Protein AF-A0A4Y4X2Q2-F1 (afdb_monomer)

pLDDT: mean 87.67, std 10.24, range [61.41, 97.69]

Structure (mmCIF, N/CA/C/O backbone):
data_AF-A0A4Y4X2Q2-F1
#
_entry.id   AF-A0A4Y4X2Q2-F1
#
loop_
_atom_site.group_PDB
_atom_site.id
_atom_site.type_symbol
_atom_site.label_atom_id
_atom_site.label_alt_id
_atom_site.label_comp_id
_atom_site.label_asym_id
_atom_site.label_entity_id
_atom_site.label_seq_id
_atom_site.pdbx_PDB_ins_code
_atom_site.Cartn_x
_atom_site.Cartn_y
_atom_site.Cartn_z
_atom_site.occupancy
_atom_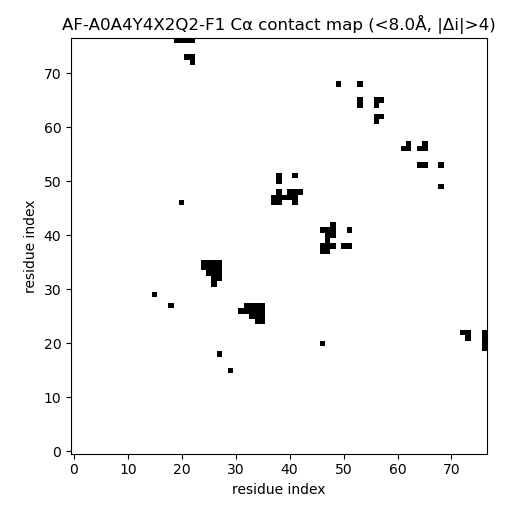site.B_iso_or_equiv
_atom_site.auth_seq_id
_atom_site.auth_comp_id
_atom_site.auth_asym_id
_atom_site.auth_atom_id
_atom_site.pdbx_PDB_model_num
ATOM 1 N N . GLU A 1 1 ? 22.404 -5.313 -26.955 1.00 61.41 1 GLU A N 1
ATOM 2 C CA . GLU A 1 1 ? 21.107 -5.957 -26.637 1.00 61.41 1 GLU A CA 1
ATOM 3 C C . GLU A 1 1 ? 20.565 -5.594 -25.250 1.00 61.41 1 GLU A C 1
ATOM 5 O O . GLU A 1 1 ? 19.580 -4.873 -25.212 1.00 61.41 1 GLU A O 1
ATOM 10 N N . LYS A 1 2 ? 21.225 -5.926 -24.124 1.00 67.94 2 LYS A N 1
ATOM 11 C CA . LYS A 1 2 ? 20.748 -5.583 -22.752 1.00 67.94 2 LYS A CA 1
ATOM 12 C C . LYS A 1 2 ? 20.488 -4.087 -22.464 1.00 67.94 2 LYS A C 1
ATOM 14 O O . LYS A 1 2 ? 19.811 -3.762 -21.493 1.00 67.94 2 LYS A O 1
ATOM 19 N N . SER A 1 3 ? 21.039 -3.169 -23.263 1.00 85.25 3 SER A N 1
ATOM 20 C CA . SER A 1 3 ? 20.807 -1.722 -23.107 1.00 85.25 3 SER A CA 1
ATOM 21 C C . SER A 1 3 ? 19.404 -1.298 -23.555 1.00 85.25 3 SER A C 1
ATOM 23 O O . SER A 1 3 ? 18.744 -0.546 -22.847 1.00 85.25 3 SER A O 1
ATOM 25 N N . ILE A 1 4 ? 18.923 -1.836 -24.681 1.00 94.00 4 ILE A N 1
ATOM 26 C CA . ILE A 1 4 ? 17.620 -1.471 -25.261 1.00 94.00 4 ILE A CA 1
ATOM 27 C C . ILE A 1 4 ? 16.487 -1.991 -24.374 1.00 94.00 4 ILE A C 1
ATOM 29 O O . ILE A 1 4 ? 15.542 -1.269 -24.086 1.00 94.00 4 ILE A O 1
ATOM 33 N N . GLU A 1 5 ? 16.614 -3.216 -23.862 1.00 94.31 5 GLU A N 1
ATOM 34 C CA . GLU A 1 5 ? 15.648 -3.806 -22.927 1.00 94.31 5 GLU A CA 1
ATOM 35 C C . GLU A 1 5 ? 15.431 -2.929 -21.681 1.00 94.31 5 GLU A C 1
ATOM 37 O O . GLU A 1 5 ? 14.296 -2.703 -21.253 1.00 94.31 5 GLU A O 1
ATOM 42 N N . ARG A 1 6 ? 16.515 -2.373 -21.124 1.00 94.44 6 ARG A N 1
ATOM 43 C CA . ARG A 1 6 ? 16.452 -1.464 -19.969 1.00 94.44 6 ARG A CA 1
ATOM 44 C C . ARG A 1 6 ? 15.784 -0.140 -20.317 1.00 94.44 6 ARG A C 1
ATOM 46 O O . ARG A 1 6 ? 14.998 0.368 -19.519 1.00 94.44 6 ARG A O 1
ATOM 53 N N . GLU A 1 7 ? 16.090 0.422 -21.483 1.00 95.88 7 GLU A N 1
ATOM 54 C CA . GLU A 1 7 ? 15.474 1.666 -21.953 1.00 95.88 7 GLU A CA 1
ATOM 55 C C . GLU A 1 7 ? 13.975 1.490 -22.189 1.00 95.88 7 GLU A C 1
ATOM 57 O O . GLU A 1 7 ? 13.182 2.274 -21.667 1.00 95.88 7 GLU A O 1
ATOM 62 N N . VAL A 1 8 ? 13.576 0.416 -22.874 1.00 96.19 8 VAL A N 1
ATOM 63 C CA . VAL A 1 8 ? 12.168 0.077 -23.111 1.00 96.19 8 VAL A CA 1
ATOM 64 C C . VAL A 1 8 ? 11.436 -0.149 -21.790 1.00 96.19 8 VAL A C 1
ATOM 66 O O . VAL A 1 8 ? 10.393 0.458 -21.564 1.00 96.19 8 VAL A O 1
ATOM 69 N N . SER A 1 9 ? 12.005 -0.930 -20.866 1.00 95.12 9 SER A N 1
ATOM 70 C CA . SER A 1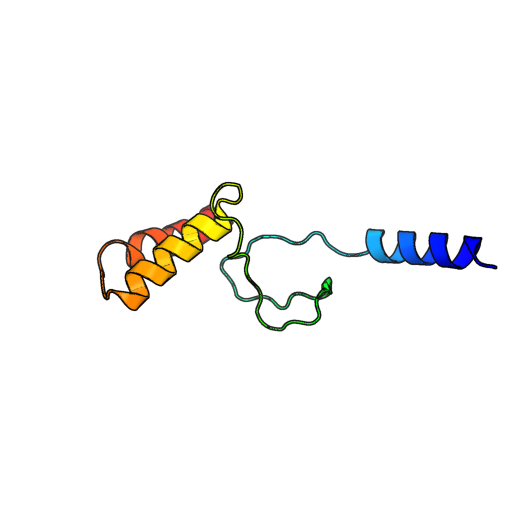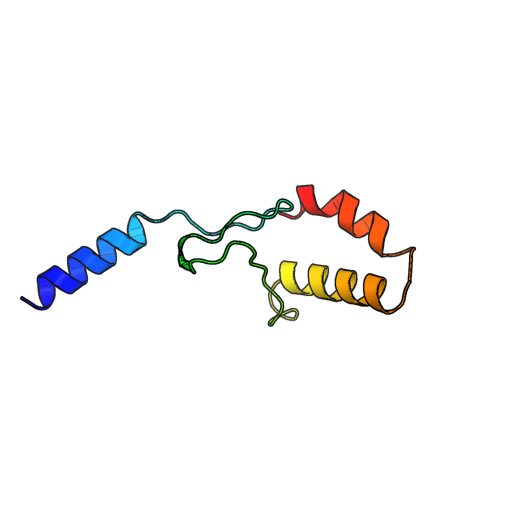 9 ? 11.404 -1.156 -19.542 1.00 95.12 9 SER A CA 1
ATOM 71 C C . SER A 1 9 ? 11.197 0.151 -18.774 1.00 95.12 9 SER A C 1
ATOM 73 O O . SER A 1 9 ? 10.154 0.369 -18.156 1.00 95.12 9 SER A O 1
ATOM 75 N N . ARG A 1 10 ? 12.167 1.071 -18.846 1.00 95.75 10 ARG A N 1
ATOM 76 C CA . ARG A 1 10 ? 12.060 2.387 -18.209 1.00 95.75 10 ARG A CA 1
ATOM 77 C C . ARG A 1 10 ? 10.956 3.238 -18.834 1.00 95.75 10 ARG A C 1
ATOM 79 O O . ARG A 1 10 ? 10.257 3.940 -18.104 1.00 95.75 10 ARG A O 1
ATOM 86 N N . LEU A 1 11 ? 10.817 3.207 -20.158 1.00 97.00 11 LEU A N 1
ATOM 87 C CA . LEU A 1 11 ? 9.755 3.924 -20.865 1.00 97.00 11 LEU A CA 1
ATOM 88 C C . LEU A 1 11 ? 8.373 3.363 -20.512 1.00 97.00 11 LEU A C 1
ATOM 90 O O . LEU A 1 11 ? 7.466 4.148 -20.249 1.00 97.00 11 LEU A O 1
ATOM 94 N N . ILE A 1 12 ? 8.237 2.037 -20.403 1.00 96.00 12 ILE A N 1
ATOM 95 C CA . ILE A 1 12 ? 6.991 1.382 -19.983 1.00 96.00 12 ILE A CA 1
ATOM 96 C C . ILE A 1 12 ? 6.567 1.872 -18.595 1.00 96.00 12 ILE A C 1
ATOM 98 O O . ILE A 1 12 ? 5.449 2.354 -18.446 1.00 96.00 12 ILE A O 1
ATOM 102 N N . ILE A 1 13 ? 7.458 1.841 -17.598 1.00 94.56 13 ILE A N 1
ATOM 103 C CA . ILE A 1 13 ? 7.131 2.311 -16.237 1.00 94.56 13 ILE A CA 1
ATOM 104 C C . ILE A 1 13 ? 6.719 3.788 -16.250 1.00 94.56 13 ILE A C 1
ATOM 106 O O . ILE A 1 13 ? 5.759 4.169 -15.591 1.00 94.56 13 ILE A O 1
ATOM 110 N N . LYS A 1 14 ? 7.408 4.629 -17.030 1.00 95.50 14 LYS A N 1
ATOM 111 C CA . LYS A 1 14 ? 7.077 6.058 -17.143 1.00 95.50 14 LYS A CA 1
ATOM 112 C C . LYS A 1 14 ? 5.737 6.336 -17.824 1.00 95.50 14 LYS A C 1
ATOM 114 O O . LYS A 1 14 ? 5.173 7.397 -17.592 1.00 95.50 14 LYS A O 1
ATOM 119 N N . SER A 1 15 ? 5.266 5.432 -18.679 1.00 96.00 15 SER A N 1
ATOM 120 C CA . SER A 1 15 ? 3.959 5.556 -19.335 1.00 96.00 15 SER A CA 1
ATOM 121 C C . SER A 1 15 ? 2.779 5.147 -18.448 1.00 96.00 15 SER A C 1
ATOM 123 O O . SER A 1 15 ? 1.636 5.373 -18.831 1.00 96.00 15 SER A O 1
ATOM 125 N N . GLN A 1 16 ? 3.031 4.542 -17.282 1.00 95.38 16 GLN A N 1
ATOM 126 C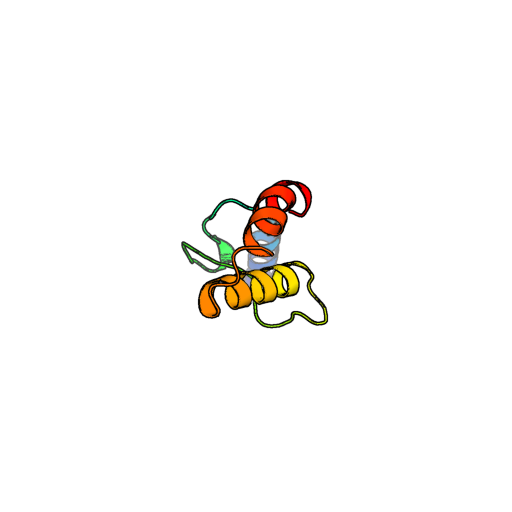 CA . GLN A 1 16 ? 1.976 4.165 -16.343 1.00 95.38 16 GLN A CA 1
ATOM 127 C C . GLN A 1 16 ? 1.473 5.381 -15.557 1.00 95.38 16 GLN A C 1
ATOM 129 O O . GLN A 1 16 ? 2.231 6.301 -15.246 1.00 95.38 16 GLN A O 1
ATOM 134 N N . ASN A 1 17 ? 0.191 5.355 -15.194 1.00 93.88 17 ASN A N 1
ATOM 135 C CA . ASN A 1 17 ? -0.400 6.365 -14.321 1.00 93.88 17 ASN A CA 1
ATOM 136 C C . ASN A 1 17 ? 0.139 6.239 -12.889 1.00 93.88 17 ASN A C 1
ATOM 138 O O . ASN A 1 17 ? 0.476 5.146 -12.426 1.00 93.88 17 ASN A O 1
ATOM 142 N N . LEU A 1 18 ? 0.178 7.365 -12.173 1.00 94.69 18 LEU A N 1
ATOM 143 C CA . LEU A 1 18 ? 0.477 7.376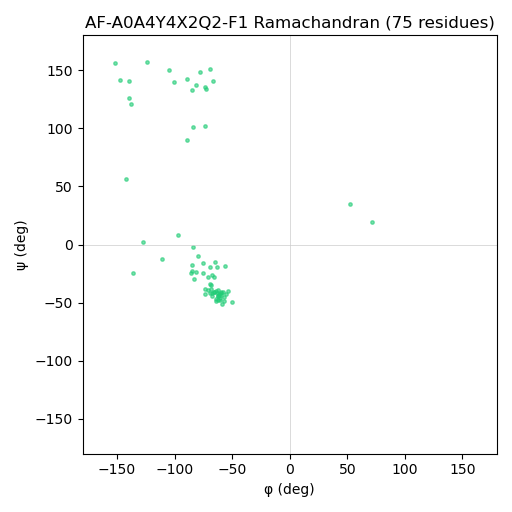 -10.743 1.00 94.69 18 LEU A CA 1
ATOM 144 C C . LEU A 1 18 ? -0.645 6.678 -9.966 1.00 94.69 18 LEU A C 1
ATOM 146 O O . LEU A 1 18 ? -1.822 6.862 -10.269 1.00 94.69 18 LEU A O 1
ATOM 150 N N . ALA A 1 19 ? -0.274 5.901 -8.949 1.00 93.94 19 ALA A N 1
ATOM 151 C CA . ALA A 1 19 ? -1.237 5.344 -8.007 1.00 93.94 19 ALA A CA 1
ATOM 152 C C . ALA A 1 19 ? -1.745 6.448 -7.069 1.00 93.94 19 ALA A C 1
ATOM 154 O O . ALA A 1 19 ? -0.951 7.239 -6.553 1.00 93.94 19 ALA A O 1
ATOM 155 N N . LEU A 1 20 ? -3.056 6.473 -6.841 1.00 92.69 20 LEU A N 1
ATOM 156 C CA . LEU A 1 20 ? -3.744 7.442 -5.991 1.00 92.69 20 LEU A CA 1
ATOM 157 C C . LEU A 1 20 ? -4.544 6.705 -4.915 1.00 92.69 20 LEU A C 1
ATOM 159 O O . LEU A 1 20 ? -4.880 5.529 -5.074 1.00 92.69 20 LEU A O 1
ATOM 163 N N . TYR A 1 21 ? -4.833 7.395 -3.815 1.00 93.00 21 TYR A N 1
ATOM 164 C CA . TYR A 1 21 ? -5.842 6.932 -2.870 1.00 93.00 21 TYR A CA 1
ATOM 165 C C . TYR A 1 21 ? -7.212 7.344 -3.407 1.00 93.00 21 TYR A C 1
ATOM 167 O O . TYR A 1 21 ? -7.361 8.442 -3.930 1.00 93.00 21 TYR A O 1
ATOM 175 N N . SER A 1 22 ? -8.189 6.448 -3.325 1.00 90.62 22 SER A N 1
ATOM 176 C CA . SER A 1 22 ? -9.561 6.692 -3.768 1.00 90.62 22 SER A CA 1
ATOM 177 C C . SER A 1 22 ? -10.507 6.066 -2.745 1.00 90.62 22 SER A C 1
ATOM 179 O O . SER A 1 22 ? -10.216 4.969 -2.251 1.00 90.62 22 SER A O 1
ATOM 181 N N . PRO A 1 23 ? -11.631 6.723 -2.409 1.00 87.94 23 PRO A N 1
ATOM 182 C CA . PRO A 1 23 ? -12.664 6.122 -1.570 1.00 87.94 23 PRO A CA 1
ATOM 183 C C . PRO A 1 23 ? -13.391 4.987 -2.307 1.00 87.94 23 PRO A C 1
ATOM 185 O O . PRO A 1 23 ? -14.036 4.148 -1.678 1.00 87.94 23 PRO A O 1
ATOM 188 N N . MET A 1 24 ? -13.311 4.959 -3.641 1.00 87.25 24 MET A N 1
ATOM 189 C CA . MET A 1 24 ? -13.917 3.926 -4.467 1.00 87.25 24 MET A CA 1
ATOM 190 C C . MET A 1 24 ? -12.944 2.766 -4.667 1.00 87.25 24 MET A C 1
ATOM 192 O O . MET A 1 24 ? -11.738 2.946 -4.835 1.00 87.25 24 MET A O 1
ATOM 196 N N . GLN A 1 25 ? -13.478 1.546 -4.671 1.00 84.56 25 GLN A N 1
ATOM 197 C CA . GLN A 1 25 ? -12.677 0.362 -4.945 1.00 84.56 25 GLN A CA 1
ATOM 198 C C . GLN A 1 25 ? -12.336 0.297 -6.437 1.00 84.56 25 GLN A C 1
ATOM 200 O O . GLN A 1 25 ? -13.150 -0.123 -7.259 1.00 84.56 25 GLN A O 1
ATOM 205 N N . GLU A 1 26 ? -11.110 0.682 -6.767 1.00 88.50 26 GLU A N 1
ATOM 206 C CA . GLU A 1 26 ? -10.564 0.624 -8.120 1.00 88.50 26 GLU A CA 1
ATOM 207 C C . GLU A 1 26 ? -9.567 -0.534 -8.266 1.00 88.50 26 GLU A C 1
ATOM 209 O O . GLU A 1 26 ? -8.885 -0.935 -7.317 1.00 88.50 26 GLU A O 1
ATOM 214 N N . SER A 1 27 ? -9.464 -1.089 -9.476 1.00 90.88 27 SER A N 1
ATOM 215 C CA . SER A 1 27 ? -8.478 -2.129 -9.772 1.00 90.88 27 SER A CA 1
ATOM 216 C C . SER A 1 27 ? -7.069 -1.540 -9.849 1.00 90.88 27 SER A C 1
ATOM 218 O O . SER A 1 27 ? -6.836 -0.562 -10.561 1.00 90.88 27 SER A O 1
ATOM 220 N N . HIS A 1 28 ? -6.093 -2.183 -9.213 1.00 95.25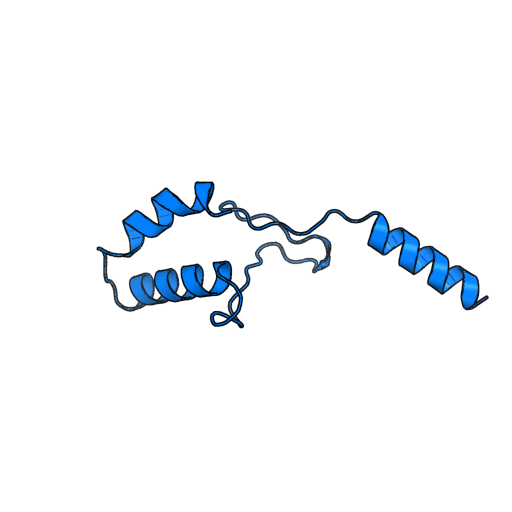 28 HIS A N 1
ATOM 221 C CA . HIS A 1 28 ? -4.703 -1.747 -9.238 1.00 95.25 28 HIS A CA 1
ATOM 222 C C . HIS A 1 28 ? -3.944 -2.375 -10.417 1.00 95.25 28 HIS A C 1
ATOM 224 O O . HIS A 1 28 ? -3.315 -3.428 -10.276 1.00 95.25 28 HIS A O 1
ATOM 230 N N . PHE A 1 29 ? -3.946 -1.701 -11.573 1.00 93.69 29 PHE A N 1
ATOM 231 C CA . PHE A 1 29 ? -3.349 -2.198 -12.825 1.00 93.69 29 PHE A CA 1
ATOM 232 C C . PHE A 1 29 ? -1.907 -2.701 -12.661 1.00 93.69 29 PHE A C 1
ATOM 234 O O . PHE A 1 29 ? -1.604 -3.832 -13.029 1.00 93.69 29 PHE A O 1
ATOM 241 N N . GLY A 1 30 ? -1.029 -1.909 -12.034 1.00 92.12 30 GLY A N 1
ATOM 242 C CA . GLY A 1 30 ? 0.388 -2.267 -11.878 1.00 92.12 30 GLY A CA 1
ATOM 243 C C . GLY A 1 30 ? 0.660 -3.496 -10.997 1.00 92.12 30 GLY A C 1
ATOM 244 O O . GLY A 1 30 ? 1.761 -4.033 -11.042 1.00 92.12 30 GLY A O 1
ATOM 245 N N . LEU A 1 31 ? -0.327 -3.945 -10.211 1.00 94.38 31 LEU A N 1
ATOM 246 C CA . LEU A 1 31 ? -0.233 -5.142 -9.364 1.00 94.38 31 LEU A CA 1
ATOM 247 C C . LEU A 1 31 ? -1.132 -6.287 -9.861 1.00 94.38 31 LEU A C 1
ATOM 249 O O . LEU A 1 31 ? -1.004 -7.406 -9.378 1.00 94.38 31 LEU A O 1
ATOM 253 N N . GLY A 1 32 ? -2.047 -6.021 -10.799 1.00 95.00 32 GLY A N 1
ATOM 254 C CA . GLY A 1 32 ? -3.008 -7.005 -11.299 1.00 95.00 32 GLY A CA 1
ATOM 255 C C . GLY A 1 32 ? -4.117 -7.391 -10.309 1.00 95.00 32 GLY A C 1
ATOM 256 O O . GLY A 1 32 ? -4.731 -8.440 -10.483 1.00 95.00 32 GLY A O 1
ATOM 257 N N . PHE A 1 33 ? -4.389 -6.581 -9.277 1.00 95.81 33 PHE A N 1
ATOM 258 C CA . PHE A 1 33 ? -5.432 -6.866 -8.280 1.00 95.81 33 PHE A CA 1
ATOM 259 C C . PHE A 1 33 ? -6.721 -6.079 -8.534 1.00 95.81 33 PHE A C 1
ATOM 261 O O . PHE A 1 33 ? -6.679 -4.889 -8.835 1.00 95.81 33 PHE A O 1
ATOM 268 N N . ALA A 1 34 ? -7.877 -6.723 -8.340 1.00 94.00 34 ALA A N 1
ATOM 269 C CA . ALA A 1 34 ? -9.191 -6.074 -8.433 1.00 94.00 34 ALA A CA 1
ATOM 270 C C . ALA A 1 34 ? -9.531 -5.196 -7.212 1.00 94.00 34 ALA A C 1
ATOM 272 O O . ALA A 1 34 ? -10.332 -4.273 -7.321 1.00 94.00 34 ALA A O 1
ATOM 273 N N . SER A 1 35 ? -8.919 -5.480 -6.062 1.00 94.12 35 SER A N 1
ATOM 274 C CA . SER A 1 35 ? -9.096 -4.733 -4.816 1.00 94.12 35 SER A CA 1
ATOM 275 C C . SER A 1 35 ? -7.738 -4.591 -4.145 1.00 94.12 35 SER A C 1
ATOM 277 O O . SER A 1 35 ? -7.056 -5.593 -3.917 1.00 94.12 35 SER A O 1
ATOM 279 N N . TYR A 1 36 ? -7.335 -3.365 -3.825 1.00 95.00 36 TYR A N 1
ATOM 280 C CA . TYR A 1 36 ? -6.075 -3.108 -3.138 1.00 95.00 36 TYR A CA 1
ATOM 281 C C . TYR A 1 36 ? -6.186 -1.888 -2.225 1.00 95.00 36 TYR A C 1
ATOM 283 O O . TYR A 1 36 ? -6.815 -0.897 -2.577 1.00 95.00 36 TYR A O 1
ATOM 291 N N . THR A 1 37 ? -5.555 -1.957 -1.054 1.00 94.38 37 THR A N 1
ATOM 292 C CA . THR A 1 37 ? -5.406 -0.823 -0.136 1.00 94.38 37 THR A CA 1
ATOM 293 C C . THR A 1 37 ? -4.138 -0.987 0.703 1.00 94.38 37 THR A C 1
ATOM 295 O O . THR A 1 37 ? -3.637 -2.101 0.887 1.00 94.38 37 THR A O 1
ATOM 298 N N . HIS A 1 38 ? -3.591 0.116 1.209 1.00 95.56 38 HIS A N 1
ATOM 299 C CA . HIS A 1 38 ? -2.430 0.084 2.092 1.00 95.56 38 HIS A CA 1
ATOM 300 C C . HIS A 1 38 ? -2.841 -0.151 3.552 1.00 95.56 38 HIS A C 1
ATOM 302 O O . HIS A 1 38 ? -3.727 0.514 4.075 1.00 95.56 38 HIS A O 1
ATOM 308 N N . PHE A 1 39 ? -2.152 -1.077 4.226 1.00 95.81 39 PHE A N 1
ATOM 309 C CA . PHE A 1 39 ? -2.432 -1.436 5.625 1.00 95.81 39 PHE A CA 1
ATOM 310 C C . PHE A 1 39 ? -1.180 -1.580 6.514 1.00 95.81 39 PHE A C 1
ATOM 312 O O . PHE A 1 39 ? -1.243 -1.465 7.734 1.00 95.81 39 PHE A O 1
ATOM 319 N N . THR A 1 40 ? -0.014 -1.864 5.940 1.00 97.69 40 THR A N 1
ATOM 320 C CA . THR A 1 40 ? 1.161 -2.352 6.681 1.00 97.69 40 THR A CA 1
ATOM 321 C C . THR A 1 40 ? 2.039 -1.278 7.336 1.00 97.69 40 THR A C 1
ATOM 323 O O . THR A 1 40 ? 3.046 -1.617 7.950 1.00 97.69 40 THR A O 1
ATOM 326 N N . SER A 1 41 ? 1.759 0.019 7.188 1.00 97.62 41 SER A N 1
ATOM 327 C CA . SER A 1 41 ? 2.647 1.096 7.668 1.00 97.62 41 SER A CA 1
ATOM 328 C C . SER A 1 41 ? 1.910 2.315 8.258 1.00 97.62 41 SER A C 1
ATOM 330 O O . SER A 1 41 ? 2.187 3.443 7.840 1.00 97.62 41 SER A O 1
ATOM 332 N N . PRO A 1 42 ? 1.049 2.135 9.281 1.00 96.44 42 PRO A N 1
ATOM 333 C CA . PRO A 1 42 ? 0.249 3.214 9.882 1.00 96.44 42 PRO A CA 1
ATOM 334 C C . PRO A 1 42 ? 1.063 4.334 10.548 1.00 96.44 42 PRO A C 1
ATOM 336 O O . PRO A 1 42 ? 0.558 5.436 10.712 1.00 96.44 42 PRO A O 1
ATOM 339 N N . ILE A 1 43 ? 2.334 4.098 10.894 1.00 97.06 43 ILE A N 1
ATOM 340 C CA . ILE A 1 43 ? 3.212 5.129 11.483 1.00 97.06 43 ILE A CA 1
ATOM 341 C C . ILE A 1 43 ? 3.613 6.201 10.452 1.00 97.06 43 ILE A C 1
ATOM 343 O O . ILE A 1 43 ? 3.880 7.339 10.819 1.00 97.06 43 ILE A O 1
ATOM 347 N N . ARG A 1 44 ? 3.668 5.853 9.158 1.00 97.31 44 ARG A N 1
ATOM 348 C CA . ARG A 1 44 ? 4.213 6.723 8.094 1.00 97.31 44 ARG A CA 1
ATOM 349 C C . ARG A 1 44 ? 3.274 6.942 6.905 1.00 97.31 44 ARG A C 1
ATOM 351 O O . ARG A 1 44 ? 3.673 7.576 5.933 1.00 97.31 44 ARG A O 1
ATOM 358 N N . ARG A 1 45 ? 2.064 6.381 6.938 1.00 94.56 45 ARG A N 1
ATOM 359 C CA . ARG A 1 45 ? 1.036 6.540 5.902 1.00 94.56 45 ARG A CA 1
ATOM 360 C C . ARG A 1 45 ? -0.318 6.750 6.570 1.00 94.56 45 ARG A C 1
ATOM 362 O O . ARG A 1 45 ? -0.768 5.903 7.338 1.00 94.56 45 ARG A O 1
ATOM 369 N N . TYR A 1 46 ? -0.950 7.883 6.276 1.00 92.25 46 TYR A N 1
ATOM 370 C CA . TYR A 1 46 ? -2.225 8.247 6.891 1.00 92.25 46 TYR A CA 1
ATOM 371 C C . TYR A 1 46 ? -3.379 7.340 6.438 1.00 92.25 46 TYR A C 1
ATOM 373 O O . TYR A 1 46 ? -4.225 6.981 7.251 1.00 92.25 46 TYR A O 1
ATOM 381 N N . SER A 1 47 ? -3.365 6.893 5.179 1.00 91.62 47 SER A N 1
ATOM 382 C CA . SER A 1 47 ? -4.337 5.932 4.643 1.00 91.62 47 SER A CA 1
ATOM 383 C C . SER A 1 47 ? -4.368 4.624 5.442 1.00 91.62 47 SER A C 1
ATOM 385 O O . SER A 1 47 ? -5.440 4.174 5.841 1.00 91.62 47 SER A O 1
ATOM 387 N N . ASP A 1 48 ? -3.202 4.059 5.774 1.00 94.69 48 ASP A N 1
ATOM 388 C CA . ASP A 1 48 ? -3.103 2.886 6.645 1.00 94.69 48 ASP A CA 1
ATOM 389 C C . ASP A 1 48 ? -3.675 3.170 8.044 1.00 94.69 48 ASP A C 1
ATOM 391 O O . ASP A 1 48 ? -4.395 2.343 8.593 1.00 94.69 48 ASP A O 1
ATOM 395 N N . LEU A 1 49 ? -3.383 4.334 8.636 1.00 91.62 49 LEU A N 1
ATOM 396 C CA . LEU A 1 49 ? -3.907 4.701 9.957 1.00 91.62 49 LEU A CA 1
ATOM 397 C C . LEU A 1 49 ? -5.441 4.788 9.958 1.00 91.62 49 LEU A C 1
ATOM 399 O O . LEU A 1 49 ? -6.080 4.275 10.880 1.00 91.62 49 LEU A O 1
ATOM 403 N N . ALA A 1 50 ? -6.026 5.413 8.933 1.00 89.50 50 ALA A N 1
ATOM 404 C CA . ALA A 1 50 ? -7.473 5.497 8.759 1.00 89.50 50 ALA A CA 1
ATOM 405 C C . ALA A 1 50 ? -8.096 4.098 8.628 1.00 89.50 50 ALA A C 1
ATOM 407 O O . ALA A 1 50 ? -9.050 3.776 9.338 1.00 89.50 50 ALA A O 1
ATOM 408 N N . LEU A 1 51 ? -7.492 3.228 7.813 1.00 90.81 51 LEU A N 1
ATOM 409 C CA . LEU A 1 51 ? -7.945 1.850 7.632 1.00 90.81 51 LEU A CA 1
ATOM 410 C C . LEU A 1 51 ? -7.847 1.020 8.923 1.00 90.81 51 LEU A C 1
ATOM 412 O O . LEU A 1 51 ? -8.768 0.273 9.243 1.00 90.81 51 LEU A O 1
ATOM 416 N N . HIS A 1 52 ? -6.762 1.160 9.694 1.00 92.88 52 HIS A N 1
ATOM 417 C CA . HIS A 1 52 ? -6.608 0.494 10.997 1.00 92.88 52 HIS A CA 1
ATOM 418 C C . HIS A 1 52 ? -7.713 0.898 11.977 1.00 92.88 52 HIS A C 1
ATOM 420 O O . HIS A 1 52 ? -8.248 0.042 12.684 1.00 92.88 52 HIS A O 1
ATOM 426 N N . ARG A 1 53 ? -8.074 2.189 12.015 1.00 89.62 53 ARG A N 1
ATOM 427 C CA . ARG A 1 53 ? -9.183 2.693 12.842 1.00 89.62 53 ARG A CA 1
ATOM 428 C C . ARG A 1 53 ? -10.515 2.106 12.384 1.00 89.62 53 ARG A C 1
ATOM 430 O O . ARG A 1 53 ? -11.229 1.552 13.213 1.00 89.62 53 ARG A O 1
ATOM 437 N N . LEU A 1 54 ? -10.802 2.147 11.082 1.00 88.50 54 LEU A N 1
ATOM 438 C CA . LEU A 1 54 ? -12.026 1.584 10.508 1.00 88.50 54 LEU A CA 1
ATOM 439 C C . LEU A 1 54 ? -12.172 0.091 10.832 1.00 88.50 54 LEU A C 1
ATOM 441 O O . LEU A 1 54 ? -13.210 -0.344 11.325 1.00 88.50 54 LEU A O 1
ATOM 445 N N . LEU A 1 55 ? -11.113 -0.693 10.615 1.00 90.38 55 LEU A N 1
ATOM 446 C CA . LEU A 1 55 ? -11.122 -2.128 10.887 1.00 90.38 55 LEU A CA 1
ATOM 447 C C . LEU A 1 55 ? -11.357 -2.426 12.374 1.00 90.38 55 LEU A C 1
ATOM 449 O O . LEU A 1 55 ? -12.089 -3.354 12.709 1.00 90.38 55 LEU A O 1
ATOM 453 N N . LYS A 1 56 ? -10.769 -1.631 13.274 1.00 90.00 56 LYS A N 1
ATOM 454 C CA . LYS A 1 56 ? -10.987 -1.763 14.717 1.00 90.00 56 LYS A CA 1
ATOM 455 C C . LYS A 1 56 ? -12.452 -1.512 15.087 1.00 90.00 56 L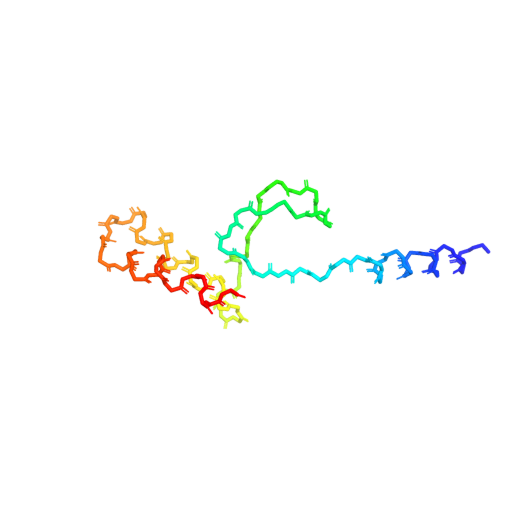YS A C 1
ATOM 457 O O . LYS A 1 56 ? -13.030 -2.324 15.806 1.00 90.00 56 LYS A O 1
ATOM 462 N N . GLU A 1 57 ? -13.056 -0.436 14.588 1.00 87.69 57 GLU A N 1
ATOM 463 C CA . GLU A 1 57 ? -14.471 -0.134 14.849 1.00 87.69 57 GLU A CA 1
ATOM 464 C C . GLU A 1 57 ? -15.383 -1.269 14.352 1.00 87.69 57 GLU A C 1
ATOM 466 O O . GLU A 1 57 ? -16.269 -1.709 15.088 1.00 87.69 57 GLU A O 1
ATOM 471 N N . LEU A 1 58 ? -15.111 -1.801 13.151 1.00 87.12 58 LEU A N 1
ATOM 472 C CA . LEU A 1 58 ? -15.848 -2.926 12.562 1.00 87.12 58 LEU A CA 1
ATOM 473 C C . LEU A 1 58 ? -15.736 -4.211 13.395 1.00 87.12 58 LEU A C 1
ATOM 475 O O . LEU A 1 58 ? -16.738 -4.881 13.627 1.00 87.12 58 LEU A O 1
ATOM 479 N N . LEU A 1 59 ? -14.536 -4.559 13.869 1.00 89.94 59 LEU A N 1
ATOM 480 C CA . LEU A 1 59 ? -14.319 -5.785 14.644 1.00 89.94 59 LEU A CA 1
ATOM 481 C C . LEU A 1 59 ? -14.935 -5.711 16.047 1.00 89.94 59 LEU A C 1
ATOM 483 O O . LEU A 1 59 ? -15.501 -6.691 16.532 1.00 89.94 59 LEU A O 1
ATOM 487 N N . PHE A 1 60 ? -14.845 -4.554 16.704 1.00 88.56 60 PHE A N 1
ATOM 488 C CA . PHE A 1 60 ? -15.310 -4.375 18.083 1.00 88.56 60 PHE A CA 1
ATOM 489 C C . PHE A 1 60 ? -16.722 -3.773 18.191 1.00 88.56 60 PHE A C 1
ATOM 491 O O . PHE A 1 60 ? -17.153 -3.463 19.300 1.00 88.56 60 PHE A O 1
ATOM 498 N N . HIS A 1 61 ? -17.447 -3.634 17.072 1.00 75.50 61 HIS A N 1
ATOM 499 C CA . HIS A 1 61 ? -18.811 -3.087 16.997 1.00 75.50 61 HIS A CA 1
ATOM 500 C C . HIS A 1 61 ? -18.963 -1.711 17.672 1.00 75.50 61 HIS A C 1
ATOM 502 O O . HIS A 1 61 ? -19.999 -1.386 18.258 1.00 75.50 61 HIS A O 1
ATOM 508 N N . GLN A 1 62 ? -17.924 -0.878 17.594 1.00 70.62 62 GLN A N 1
ATOM 509 C CA . GLN A 1 62 ? -17.985 0.493 18.086 1.00 70.62 62 GLN A CA 1
ATOM 510 C C . GLN A 1 62 ? -18.597 1.356 16.973 1.00 70.62 62 GLN A C 1
ATOM 512 O O . GLN A 1 62 ? -17.980 1.661 15.962 1.00 70.62 62 GLN A O 1
ATOM 517 N N . ALA A 1 63 ? -19.887 1.673 17.101 1.00 61.78 63 ALA A N 1
ATOM 518 C CA . ALA A 1 63 ? -20.638 2.339 16.030 1.00 61.78 63 ALA A CA 1
ATOM 519 C C . ALA A 1 63 ? -20.317 3.840 15.887 1.00 61.78 63 ALA A C 1
ATOM 521 O O . ALA A 1 63 ? -20.657 4.447 14.876 1.00 61.78 63 ALA A O 1
ATOM 522 N N . LYS A 1 64 ? -19.685 4.457 16.895 1.00 64.31 64 LYS A N 1
ATOM 523 C CA 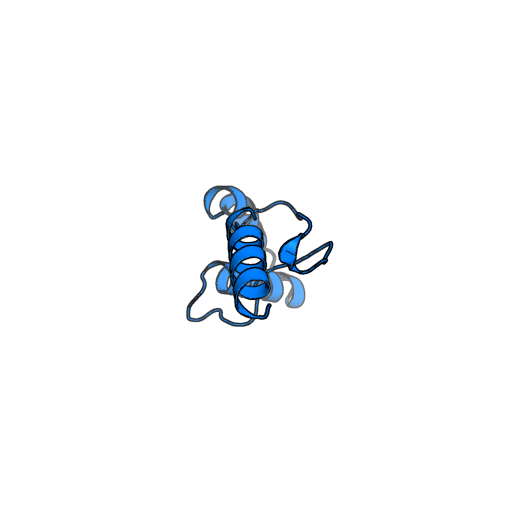. LYS A 1 64 ? -19.518 5.917 16.962 1.00 64.31 64 LYS A CA 1
ATOM 524 C C . LYS A 1 64 ? -18.330 6.450 16.156 1.00 64.31 64 LYS A C 1
ATOM 526 O O . LYS A 1 64 ? -18.407 7.585 15.706 1.00 64.31 64 LYS A O 1
ATOM 531 N N . GLY A 1 65 ? -17.252 5.680 15.972 1.00 62.78 65 GLY A N 1
ATOM 532 C CA . GLY A 1 65 ? -16.089 6.128 15.194 1.00 62.78 65 GLY A CA 1
ATOM 533 C C . GLY A 1 65 ? -16.228 5.902 13.686 1.00 62.78 65 GLY A C 1
ATOM 534 O O . GLY A 1 65 ? -15.578 6.583 12.896 1.00 62.78 65 GLY A O 1
ATOM 535 N N . CYS A 1 66 ? -17.087 4.964 13.280 1.00 65.06 66 CYS A N 1
ATOM 536 C CA . CYS A 1 66 ? -17.193 4.502 11.896 1.00 65.06 66 CYS A CA 1
ATOM 537 C C . CYS A 1 66 ? -17.876 5.520 10.961 1.00 65.06 66 CYS A C 1
ATOM 539 O O . CYS A 1 66 ? -17.436 5.695 9.829 1.00 65.06 66 CYS A O 1
ATOM 541 N N . SER A 1 67 ? -18.911 6.230 11.431 1.00 67.00 67 SER A N 1
ATOM 542 C CA . SER A 1 67 ? -19.674 7.171 10.592 1.00 67.00 67 SER A CA 1
ATOM 543 C C . SER A 1 67 ? -18.851 8.388 10.167 1.00 67.00 67 SER A C 1
ATOM 545 O O . SER A 1 67 ? -18.836 8.734 8.993 1.00 67.00 67 SER A O 1
ATOM 547 N N . TYR A 1 68 ? -18.103 8.977 11.103 1.00 68.56 68 TYR A N 1
ATOM 548 C CA . TYR A 1 68 ? -17.255 10.144 10.845 1.00 68.56 68 TYR A CA 1
ATOM 549 C C . TYR A 1 68 ? -16.159 9.847 9.815 1.00 68.56 68 TYR A C 1
ATOM 551 O O . TYR A 1 68 ? -15.939 10.619 8.889 1.00 68.56 68 TYR A O 1
ATOM 559 N N . LEU A 1 69 ? -15.504 8.687 9.929 1.00 72.62 69 LEU A N 1
ATOM 560 C CA . LEU A 1 69 ? -14.442 8.314 8.996 1.00 72.62 69 LEU A CA 1
ATOM 561 C C . LEU A 1 69 ? -14.975 8.135 7.570 1.00 72.62 69 LEU A C 1
ATOM 563 O O . LEU A 1 69 ? -14.315 8.564 6.629 1.00 72.62 69 LEU A O 1
ATOM 567 N N . LEU A 1 70 ? -16.157 7.535 7.401 1.00 72.38 70 LEU A N 1
ATOM 568 C CA . LEU A 1 70 ? -16.758 7.313 6.082 1.00 72.38 70 LEU A CA 1
ATOM 569 C C . LEU A 1 70 ? -17.215 8.617 5.411 1.00 72.38 70 LEU A C 1
ATOM 571 O O . LEU A 1 70 ? -17.106 8.726 4.192 1.00 72.38 70 LEU A O 1
ATOM 575 N N . GLU A 1 71 ? -17.677 9.600 6.187 1.00 74.88 71 GLU A N 1
ATOM 576 C CA . GLU A 1 71 ? -18.047 10.927 5.675 1.00 74.88 71 GLU A CA 1
ATOM 577 C C . GLU A 1 71 ? -16.826 11.723 5.189 1.00 74.88 71 GLU A C 1
ATOM 579 O O . GLU A 1 71 ? -16.901 12.364 4.145 1.00 74.88 71 GLU A O 1
ATOM 584 N N . GLU A 1 72 ? -15.686 11.632 5.881 1.00 74.19 72 GLU A N 1
ATOM 585 C CA . GLU A 1 72 ? -14.466 12.374 5.519 1.00 74.19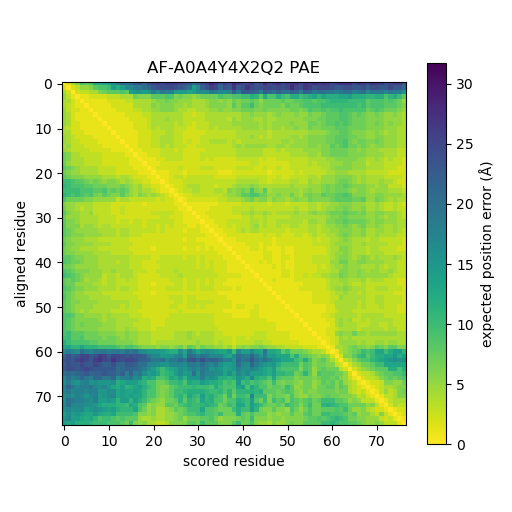 72 GLU A CA 1
ATOM 586 C C . GLU A 1 72 ? -13.594 11.688 4.458 1.00 74.19 72 GLU A C 1
ATOM 588 O O . GLU A 1 72 ? -12.730 12.323 3.852 1.00 74.19 72 GLU A O 1
ATOM 593 N N . THR A 1 73 ? -13.779 10.383 4.223 1.00 76.69 73 THR A N 1
ATOM 594 C CA . THR A 1 73 ? -12.911 9.610 3.311 1.00 76.69 73 THR A CA 1
ATOM 595 C C . THR A 1 73 ? -12.792 10.234 1.907 1.00 76.69 73 THR A C 1
ATOM 597 O O . THR A 1 73 ? -11.678 10.237 1.380 1.00 76.69 73 THR A O 1
ATOM 600 N N . PRO A 1 74 ? -13.860 10.787 1.291 1.00 77.62 74 PRO A N 1
ATOM 601 C CA . PRO A 1 74 ? -13.763 11.432 -0.019 1.00 77.62 74 PRO A CA 1
ATOM 602 C C . PRO A 1 74 ? -12.918 12.710 -0.051 1.00 77.62 74 PRO A C 1
ATOM 604 O O . PRO A 1 74 ? -12.372 13.025 -1.099 1.00 77.62 74 PRO A O 1
ATOM 607 N N . GLU A 1 75 ? -12.814 13.446 1.057 1.00 80.00 75 GLU A N 1
ATOM 608 C CA . GLU A 1 75 ? -12.005 14.675 1.137 1.00 80.00 75 GLU A CA 1
ATOM 609 C C . GLU A 1 75 ? -10.536 14.381 1.479 1.00 80.00 75 GLU A C 1
ATOM 611 O O . GLU A 1 75 ? -9.644 15.174 1.185 1.00 80.00 75 GLU A O 1
ATOM 616 N N . LEU A 1 76 ? -10.288 13.237 2.123 1.00 80.69 76 LEU A N 1
ATOM 617 C CA . LEU A 1 76 ? -8.964 12.774 2.543 1.00 80.69 76 LEU A CA 1
ATOM 618 C C . LEU A 1 76 ? -8.157 12.093 1.430 1.00 80.69 76 LEU A C 1
ATOM 620 O O . LEU A 1 76 ? -6.931 11.994 1.555 1.00 80.69 76 LEU A O 1
ATOM 624 N N . CYS A 1 77 ? -8.839 11.561 0.415 1.00 82.12 77 CYS A N 1
ATOM 625 C CA . CYS A 1 77 ? -8.239 10.880 -0.733 1.00 82.12 77 CYS A CA 1
ATOM 626 C C . CYS A 1 77 ? -7.961 11.873 -1.864 1.00 82.12 77 CYS A C 1
ATOM 628 O O . CYS A 1 77 ? -6.821 11.839 -2.384 1.00 82.12 77 CYS A O 1
#

Foldseek 3Di:
DVVVVVVVVVVVVVPDDDDDDALDACADVVVRGSGDFDADCVPPDVRNVLVVQCVVCVVVVVPVSNPVSNVCSHVVD

Sequence (77 aa):
EKSIEREVSRLIIKSQNLALYSPMQESHFGLGFASYTHFTSPIRRYSDLALHRLLKELLFHQAKGCSYLLEETPELC

Solvent-accessible surface area (backbone atoms only — not comparable to full-atom values): 4830 Å² total; per-residue (Å²): 112,79,64,57,58,52,52,51,54,52,51,54,62,69,71,52,81,83,89,76,63,61,76,63,89,51,62,39,74,96,77,72,36,70,68,75,82,69,65,91,46,47,92,83,34,68,66,14,38,54,48,54,51,47,52,48,26,66,74,69,70,42,72,77,66,45,58,60,53,64,70,45,36,72,80,75,72

InterPro domains:
  IPR001900 Ribonuclease II/R [PF00773] (3-60)
  IPR012340 Nucleic acid-binding, OB-fold [SSF50249] (4-74)
  IPR022966 Ribonuclease II/R, conserved site [PS01175] (28-52)
  IPR050180 RNR Ribonuclease [PTHR23355] (9-61)

Radius of gyration: 17.55 Å; Cα contacts (8 Å, |Δi|>4): 49; chains: 1; bounding box: 42×22×45 Å

Secondary structure (DSSP, 8-state):
-HHHHHHHHHHHHHHSPPP---SS---BGGGTBSS----S-TTT-HHHHHHHHHHHHHHHT-HHHHHHHHHHHHHH-

Organism: Helicobacter pylori (NCBI:txid210)

Mean predicted aligned error: 5.94 Å

Nearest PDB structures (foldseek):
  8k6p-assembly1_B  TM=7.321E-01  e=9.092E+00  Homo sapiens